Protein AF-A0A7S0FEQ3-F1 (afdb_monomer_lite)

Secondary structure (DSSP, 8-state):
-HHHHHHHT--HHHHHHHSEETTEE-HHHHHHHHHHHHSTT-EEEESSHHHHHHHHH--STTTT-SEEEE-PPPPPPPTT-----HHHHHHHHHHHHHHHHHHTT----TT-EEEEEES-B-GGGTHHHHHHHHHHHHHH-TTEEEEEES-B-SHHHHHHHHHHHHHHHHSTT--

Foldseek 3Di:
DVVCCVVVVHDPVLQVVQQDFPNDGHVVSNVQVCCCVPVVQAEEEDQAPVVQVVVVVDCGSRVSHPDYYYDHDDDDPDPDPDDDDPVRVLVVVLVVLQVVLVVVVADRDSQADEAEADDEQDVVVVLLVVLVCVVVCCVVPVRYAYYYDDYHPDVSSVVSVVSVVVVCVVRPRRD

InterPro domains:
  IPR001296 Glycosyl transferase, family 1 [PF00534] (106-160)
  IPR058655 Cell wall alpha-1,3-glucan synthase Mok11-14/Ags1-like [PTHR47182] (7-175)

pLDDT: mean 91.02, std 7.36, range [61.41, 97.81]

Structure (mmCIF, N/CA/C/O backbone):
data_AF-A0A7S0FEQ3-F1
#
_entry.id   AF-A0A7S0FEQ3-F1
#
loop_
_atom_site.group_PDB
_atom_site.id
_atom_site.type_symbol
_atom_site.label_atom_id
_atom_site.label_alt_id
_atom_site.label_comp_id
_atom_site.label_asym_id
_atom_site.label_entity_id
_atom_site.label_seq_id
_atom_site.pdbx_PDB_ins_code
_atom_site.Cartn_x
_atom_site.Cartn_y
_atom_site.Cartn_z
_atom_site.occupancy
_atom_site.B_iso_or_equiv
_atom_site.auth_seq_id
_atom_site.auth_comp_id
_atom_site.auth_asym_id
_atom_site.auth_atom_id
_atom_site.pdbx_PDB_model_num
ATOM 1 N N . LEU A 1 1 ? 5.915 -2.436 -35.292 1.00 83.00 1 LEU A N 1
ATOM 2 C CA . LEU A 1 1 ? 6.575 -1.144 -35.611 1.00 83.00 1 LEU A CA 1
ATOM 3 C C . LEU A 1 1 ? 5.631 -0.128 -36.252 1.00 83.00 1 LEU A C 1
ATOM 5 O O . LEU A 1 1 ? 5.409 0.876 -35.603 1.00 83.00 1 LEU A O 1
ATOM 9 N N . LYS A 1 2 ? 5.000 -0.386 -37.413 1.00 90.56 2 LYS A N 1
ATOM 10 C CA . LYS A 1 2 ? 4.033 0.553 -38.043 1.00 90.56 2 LYS A CA 1
ATOM 11 C C . LYS A 1 2 ? 2.977 1.118 -37.082 1.00 90.56 2 LYS A C 1
ATOM 13 O O . LYS A 1 2 ? 2.839 2.324 -36.951 1.00 90.56 2 LYS A O 1
ATOM 18 N N . ARG A 1 3 ? 2.289 0.244 -36.338 1.00 92.94 3 ARG A N 1
ATOM 19 C CA . ARG A 1 3 ? 1.293 0.661 -35.337 1.00 92.94 3 ARG A CA 1
ATOM 20 C C . ARG A 1 3 ? 1.888 1.517 -34.207 1.00 92.94 3 ARG A C 1
ATOM 22 O O . ARG A 1 3 ? 1.261 2.474 -33.790 1.00 92.94 3 ARG A O 1
ATOM 29 N N . LEU A 1 4 ? 3.093 1.189 -33.737 1.00 91.88 4 LEU A N 1
ATOM 30 C CA . LEU A 1 4 ? 3.783 1.946 -32.682 1.00 91.88 4 LEU A CA 1
ATOM 31 C C . LEU A 1 4 ? 4.222 3.327 -33.186 1.00 91.88 4 LEU A C 1
ATOM 33 O O . LEU A 1 4 ? 4.076 4.305 -32.471 1.00 91.88 4 LEU A O 1
ATOM 37 N N . SER A 1 5 ? 4.700 3.405 -34.429 1.00 92.62 5 SER A N 1
ATOM 38 C CA . SER A 1 5 ? 5.074 4.662 -35.086 1.00 92.62 5 SER A CA 1
ATOM 39 C C . SER A 1 5 ? 3.906 5.637 -35.164 1.00 92.62 5 SER A C 1
ATOM 41 O O . SER A 1 5 ? 4.070 6.799 -34.819 1.00 92.62 5 SER A O 1
ATOM 43 N N . LEU A 1 6 ? 2.717 5.138 -35.511 1.00 95.00 6 LEU A N 1
ATOM 44 C CA . LEU A 1 6 ? 1.484 5.925 -35.530 1.00 95.00 6 LEU A CA 1
ATOM 45 C C . LEU A 1 6 ? 1.027 6.361 -34.130 1.00 95.00 6 LEU A C 1
ATOM 47 O O . LEU A 1 6 ? 0.662 7.514 -33.952 1.00 95.00 6 LEU A O 1
ATOM 51 N N . ILE A 1 7 ? 1.047 5.459 -33.141 1.00 93.69 7 ILE A N 1
ATOM 52 C CA . ILE A 1 7 ? 0.578 5.761 -31.775 1.00 93.69 7 ILE A CA 1
ATOM 53 C C . ILE A 1 7 ? 1.476 6.792 -31.088 1.00 93.69 7 ILE A C 1
ATOM 55 O O . ILE A 1 7 ? 0.978 7.727 -30.472 1.00 93.69 7 ILE A O 1
ATOM 59 N N . PHE A 1 8 ? 2.794 6.607 -31.170 1.00 89.12 8 PHE A N 1
ATOM 60 C CA . PHE A 1 8 ? 3.759 7.455 -30.471 1.00 89.12 8 PHE A CA 1
ATOM 61 C C . PHE A 1 8 ? 4.250 8.630 -31.321 1.00 89.12 8 PHE A C 1
ATOM 63 O O . PHE A 1 8 ? 5.010 9.450 -30.820 1.00 89.12 8 PHE A O 1
ATOM 70 N N . ASN A 1 9 ? 3.831 8.710 -32.589 1.00 93.06 9 ASN A N 1
ATOM 71 C CA . ASN A 1 9 ? 4.305 9.690 -33.565 1.00 93.06 9 ASN A CA 1
ATOM 72 C C . ASN A 1 9 ? 5.846 9.714 -33.681 1.00 93.06 9 ASN A C 1
ATOM 74 O O . ASN A 1 9 ? 6.482 10.762 -33.620 1.00 93.06 9 ASN A O 1
ATOM 78 N N . LEU A 1 10 ? 6.454 8.529 -33.807 1.00 90.25 10 LEU A N 1
ATOM 79 C CA . LEU A 1 10 ? 7.909 8.339 -33.887 1.00 90.25 10 LEU A CA 1
ATOM 80 C C . LEU A 1 10 ? 8.299 7.581 -35.155 1.00 90.25 10 LEU A C 1
ATOM 82 O O . LEU A 1 10 ? 7.625 6.629 -35.552 1.00 90.25 10 LEU A O 1
ATOM 86 N N . GLU A 1 11 ? 9.434 7.931 -35.757 1.00 94.19 11 GLU A N 1
ATOM 87 C CA . GLU A 1 11 ? 9.960 7.209 -36.918 1.00 94.19 11 GLU A CA 1
ATOM 88 C C . GLU A 1 11 ? 10.323 5.752 -36.591 1.00 94.19 11 GLU A C 1
ATOM 90 O O . GLU A 1 11 ? 10.767 5.411 -35.490 1.00 94.19 11 GLU A O 1
ATOM 95 N N . HIS A 1 12 ? 10.205 4.865 -37.587 1.00 93.94 12 HIS A N 1
ATOM 96 C CA . HIS A 1 12 ? 10.588 3.458 -37.436 1.00 93.94 12 HIS A CA 1
ATOM 97 C C . HIS A 1 12 ? 12.053 3.272 -37.026 1.00 93.94 12 HIS A C 1
ATOM 99 O O . HIS A 1 12 ? 12.354 2.335 -36.285 1.00 93.94 12 HIS A O 1
ATOM 105 N N . ALA A 1 13 ? 12.952 4.125 -37.525 1.00 92.69 13 ALA A N 1
ATOM 106 C CA . ALA A 1 13 ? 14.370 4.081 -37.189 1.00 92.69 13 ALA A CA 1
ATOM 107 C C . ALA A 1 13 ? 14.587 4.393 -35.702 1.00 92.69 13 ALA A C 1
ATOM 109 O O . ALA A 1 13 ? 15.215 3.599 -35.002 1.00 92.69 13 ALA A O 1
ATOM 110 N N . SER A 1 14 ? 13.973 5.468 -35.201 1.00 90.69 14 SER A N 1
ATOM 111 C CA . SER A 1 14 ? 14.034 5.864 -33.791 1.00 90.69 14 SER A CA 1
ATOM 112 C C . SER A 1 14 ? 13.453 4.795 -32.873 1.00 90.69 14 SER A C 1
ATOM 114 O O . SER A 1 14 ? 14.095 4.404 -31.902 1.00 90.69 14 SER A O 1
ATOM 116 N N . LEU A 1 15 ? 12.289 4.234 -33.219 1.00 92.19 15 LEU A N 1
ATOM 117 C CA . LEU A 1 15 ? 11.690 3.142 -32.449 1.00 92.19 15 LEU A CA 1
ATOM 118 C C . LEU A 1 15 ? 12.616 1.927 -32.355 1.00 92.19 15 LEU A C 1
ATOM 120 O O . LEU A 1 15 ? 12.762 1.365 -31.275 1.00 92.19 15 LEU A O 1
ATOM 124 N N . ARG A 1 16 ? 13.247 1.526 -33.469 1.00 91.81 16 ARG A N 1
ATOM 125 C CA . ARG A 1 16 ? 14.184 0.391 -33.493 1.00 91.81 16 ARG A CA 1
ATOM 126 C C . ARG A 1 16 ? 15.442 0.655 -32.681 1.00 91.81 16 ARG A C 1
ATOM 128 O O . ARG A 1 16 ? 15.904 -0.260 -32.011 1.00 91.81 16 ARG A O 1
ATOM 135 N N . LYS A 1 17 ? 15.991 1.866 -32.774 1.00 89.19 17 LYS A N 1
ATOM 136 C CA . LYS A 1 17 ? 17.236 2.230 -32.097 1.00 89.19 17 LYS A CA 1
ATOM 137 C C . LYS A 1 17 ? 17.035 2.379 -30.588 1.00 89.19 17 LYS A C 1
ATOM 139 O O . LYS A 1 17 ? 17.854 1.891 -29.822 1.00 89.19 17 LYS A O 1
ATOM 144 N N . TYR A 1 18 ? 15.956 3.042 -30.176 1.00 89.81 18 TYR A N 1
ATOM 145 C CA . TYR A 1 18 ? 15.804 3.516 -28.800 1.00 89.81 18 TYR A CA 1
ATOM 146 C C . TYR A 1 18 ? 14.771 2.751 -27.984 1.00 89.81 18 TYR A C 1
ATOM 148 O O . TYR A 1 18 ? 14.941 2.604 -26.784 1.00 89.81 18 TYR A O 1
ATOM 156 N N . CYS A 1 19 ? 13.701 2.256 -28.600 1.00 92.00 19 CYS A N 1
ATOM 157 C CA . CYS A 1 19 ? 12.560 1.704 -27.867 1.00 92.00 19 CYS A CA 1
ATOM 158 C C . CYS A 1 19 ? 12.419 0.188 -28.026 1.00 92.00 19 CYS A C 1
ATOM 160 O O . CYS A 1 19 ? 11.389 -0.362 -27.645 1.00 92.00 19 CYS A O 1
ATOM 162 N N . MET A 1 20 ? 13.397 -0.498 -28.621 1.00 91.69 20 MET A N 1
ATOM 163 C CA . MET A 1 20 ? 13.412 -1.958 -28.706 1.00 91.69 20 MET A CA 1
ATOM 164 C C . MET A 1 20 ? 14.422 -2.520 -27.708 1.00 91.69 20 MET A C 1
ATOM 166 O O . MET A 1 20 ? 15.598 -2.173 -27.749 1.00 91.69 20 MET A O 1
ATOM 170 N N . PHE A 1 21 ? 13.964 -3.420 -26.844 1.00 90.75 21 PHE A N 1
ATOM 171 C CA . PHE A 1 21 ? 14.786 -4.128 -25.869 1.00 90.75 21 PHE A CA 1
ATOM 172 C C . PHE A 1 21 ? 14.382 -5.605 -25.863 1.00 90.75 21 PHE A C 1
ATOM 174 O O . PHE A 1 21 ? 13.193 -5.913 -25.793 1.00 90.75 21 PHE A O 1
ATOM 181 N N . GLU A 1 22 ? 15.352 -6.511 -26.022 1.00 89.12 22 GLU A N 1
ATOM 182 C CA . GLU A 1 22 ? 15.129 -7.970 -26.074 1.00 89.12 22 GLU A CA 1
ATOM 183 C C . GLU A 1 22 ? 13.996 -8.397 -27.033 1.00 89.12 22 GLU A C 1
ATOM 185 O O . GLU A 1 22 ? 13.138 -9.226 -26.732 1.00 89.12 22 GLU A O 1
ATOM 190 N N . GLY A 1 23 ? 13.957 -7.779 -28.218 1.00 87.81 23 GLY A N 1
ATOM 191 C CA . GLY A 1 23 ? 12.967 -8.086 -29.257 1.00 87.81 23 GLY A CA 1
ATOM 192 C C . GLY A 1 23 ? 11.557 -7.548 -28.988 1.00 87.81 23 GLY A C 1
ATOM 193 O O . GLY A 1 23 ? 10.658 -7.771 -29.802 1.00 87.81 23 GLY A O 1
ATOM 194 N N . ARG A 1 24 ? 11.345 -6.803 -27.898 1.00 91.31 24 ARG A N 1
ATOM 195 C CA . ARG A 1 24 ? 10.058 -6.195 -27.538 1.00 91.31 24 ARG A CA 1
ATOM 196 C C . ARG A 1 24 ? 10.155 -4.678 -27.498 1.00 91.31 24 ARG A C 1
ATOM 198 O O . ARG A 1 24 ? 11.221 -4.105 -27.308 1.00 91.31 24 ARG A O 1
ATOM 205 N N . PHE A 1 25 ? 9.014 -4.027 -27.687 1.00 92.31 25 PHE A N 1
ATOM 206 C CA . PHE A 1 25 ? 8.915 -2.590 -27.484 1.00 92.31 25 PHE A CA 1
ATOM 207 C C . PHE A 1 25 ? 8.954 -2.275 -25.986 1.00 92.31 25 PHE A C 1
ATOM 209 O O . PHE A 1 25 ? 8.181 -2.846 -25.217 1.00 92.31 25 PHE A O 1
ATOM 216 N N . ASN A 1 26 ? 9.842 -1.372 -25.586 1.00 92.00 26 ASN A N 1
ATOM 217 C CA . ASN A 1 26 ? 10.056 -0.950 -24.214 1.00 92.00 26 ASN A CA 1
ATOM 218 C C . ASN A 1 26 ? 10.363 0.556 -24.181 1.00 92.00 26 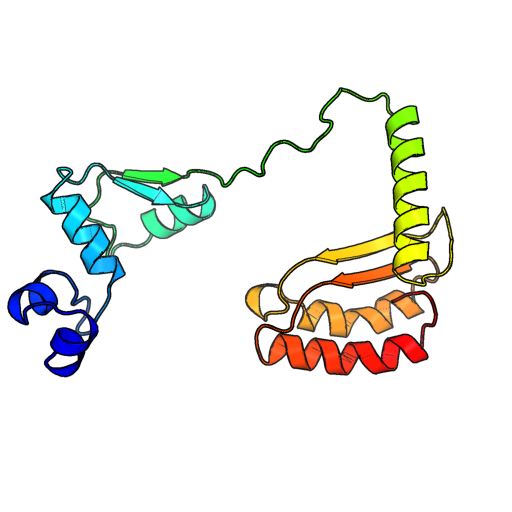ASN A C 1
ATOM 220 O O . ASN A 1 26 ? 11.411 1.004 -24.642 1.00 92.00 26 ASN A O 1
ATOM 224 N N . MET A 1 27 ? 9.437 1.345 -23.634 1.00 90.88 27 MET A N 1
ATOM 225 C CA . MET A 1 27 ? 9.602 2.799 -23.533 1.00 90.88 27 MET A CA 1
ATOM 226 C C . MET A 1 27 ? 10.649 3.214 -22.500 1.00 90.88 27 MET A C 1
ATOM 228 O O . MET A 1 27 ? 11.310 4.232 -22.691 1.00 90.88 27 MET A O 1
ATOM 232 N N . LEU A 1 28 ? 10.838 2.422 -21.439 1.00 91.94 28 LEU A N 1
ATOM 233 C CA . LEU A 1 28 ? 11.852 2.699 -20.425 1.00 91.94 28 LEU A CA 1
ATOM 234 C C . LEU A 1 28 ? 13.255 2.639 -21.036 1.00 91.94 28 LEU A C 1
ATOM 236 O O . LEU A 1 28 ? 14.053 3.536 -20.789 1.00 91.94 28 LEU A O 1
ATOM 240 N N . GLN A 1 29 ? 13.505 1.678 -21.934 1.00 91.25 29 GLN A N 1
ATOM 241 C CA . GLN A 1 29 ? 14.752 1.618 -22.707 1.00 91.25 29 GLN A CA 1
ATOM 242 C C . GLN A 1 29 ? 15.014 2.920 -23.474 1.00 91.25 29 GLN A C 1
ATOM 244 O O . GLN A 1 29 ? 16.150 3.382 -23.511 1.00 91.25 29 GLN A O 1
ATOM 249 N N . GLY A 1 30 ? 13.974 3.529 -24.051 1.00 90.75 30 GLY A N 1
ATOM 250 C CA . GLY A 1 30 ? 14.096 4.807 -24.754 1.00 90.75 30 GLY A CA 1
ATOM 251 C C . GLY A 1 30 ? 14.533 5.937 -23.826 1.00 90.75 30 GLY A C 1
ATOM 252 O O . GLY A 1 30 ? 15.428 6.704 -24.175 1.00 90.75 30 GLY A O 1
ATOM 253 N N . GLY A 1 31 ? 13.959 5.994 -22.621 1.00 89.81 31 GLY A N 1
ATOM 254 C CA . GLY A 1 31 ? 14.373 6.937 -21.581 1.00 89.81 31 GLY A CA 1
ATOM 255 C C . GLY A 1 31 ? 15.830 6.736 -21.159 1.00 89.81 31 GLY A C 1
ATOM 256 O O . GLY A 1 31 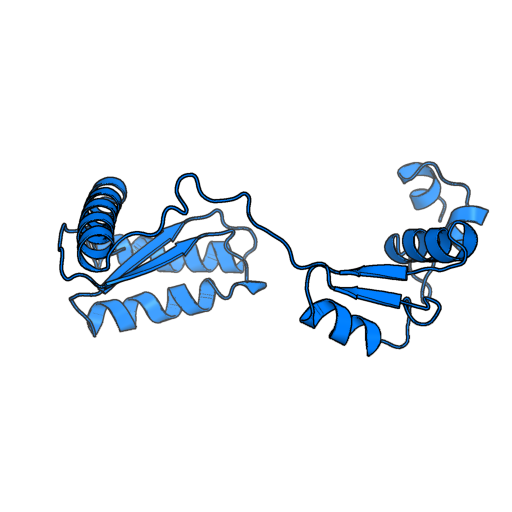? 16.601 7.693 -21.141 1.00 89.81 31 GLY A O 1
ATOM 257 N N . ILE A 1 32 ? 16.236 5.490 -20.906 1.00 90.31 32 ILE A N 1
ATOM 258 C CA . ILE A 1 32 ? 17.615 5.155 -20.521 1.00 90.31 32 ILE A CA 1
ATOM 259 C C . ILE A 1 32 ? 18.601 5.488 -21.642 1.00 90.31 32 ILE A C 1
ATOM 261 O O . ILE A 1 32 ? 19.616 6.136 -21.396 1.00 90.31 32 ILE A O 1
ATOM 265 N N . ALA A 1 33 ? 18.290 5.121 -22.885 1.00 88.62 33 ALA A N 1
ATOM 266 C CA . ALA A 1 33 ? 19.128 5.442 -24.035 1.00 88.62 33 ALA A CA 1
ATOM 267 C C . ALA A 1 33 ? 19.268 6.961 -24.235 1.00 88.62 33 ALA A C 1
ATOM 269 O O . ALA A 1 33 ? 20.363 7.441 -24.521 1.00 88.62 33 ALA A O 1
ATOM 270 N N . SER A 1 34 ? 18.192 7.724 -24.009 1.00 86.88 34 SER A N 1
ATOM 271 C CA . SER A 1 34 ? 18.245 9.187 -24.016 1.00 86.88 34 SER A CA 1
ATOM 272 C C . SER A 1 34 ? 19.178 9.726 -22.931 1.00 86.88 34 SER A C 1
ATOM 274 O O . SER A 1 34 ? 19.982 10.603 -23.225 1.00 86.88 34 SER A O 1
ATOM 276 N N . VAL A 1 35 ? 19.122 9.219 -21.695 1.00 88.44 35 VAL A N 1
ATOM 277 C CA . VAL A 1 35 ? 20.031 9.642 -20.607 1.00 88.44 35 VAL A CA 1
ATOM 278 C C . VAL A 1 35 ? 21.491 9.347 -20.964 1.00 88.44 35 VAL A C 1
ATOM 280 O O . VAL A 1 35 ? 22.355 10.217 -20.827 1.00 88.44 35 VAL A O 1
ATOM 283 N N . VAL A 1 36 ? 21.764 8.157 -21.503 1.00 86.25 36 VAL A N 1
ATOM 284 C CA . VAL A 1 36 ? 23.105 7.761 -21.958 1.00 86.25 36 VAL A CA 1
ATOM 285 C C . VAL A 1 36 ? 23.638 8.709 -23.034 1.00 86.25 36 VAL A C 1
ATOM 287 O O . VAL A 1 36 ? 24.752 9.215 -22.898 1.00 86.25 36 VAL A O 1
ATOM 290 N N . GLU A 1 37 ? 22.850 8.997 -24.071 1.00 85.81 37 GLU A N 1
ATOM 291 C CA . GLU A 1 37 ? 23.299 9.837 -25.190 1.00 85.81 37 GLU A CA 1
ATOM 292 C C . GLU A 1 37 ? 23.339 11.340 -24.847 1.00 85.81 37 GLU A C 1
ATOM 294 O O . GLU A 1 37 ? 24.267 12.036 -25.258 1.00 85.81 37 GLU A O 1
ATOM 299 N N . THR A 1 38 ? 22.365 11.859 -24.092 1.00 83.19 38 THR A N 1
ATOM 300 C CA . THR A 1 38 ? 22.189 13.315 -23.883 1.00 83.19 38 THR A CA 1
ATOM 301 C C . THR A 1 38 ? 22.831 13.850 -22.605 1.00 83.19 38 THR A C 1
ATOM 303 O O . THR A 1 38 ? 23.243 15.008 -22.573 1.00 83.19 38 THR A O 1
ATOM 306 N N . GLN A 1 39 ? 22.970 13.023 -21.565 1.00 78.31 39 GLN A N 1
ATOM 307 C CA . GLN A 1 39 ? 23.536 13.422 -20.267 1.00 78.31 39 GLN A CA 1
ATOM 308 C C . GLN A 1 39 ? 24.907 12.786 -20.009 1.00 78.31 39 GLN A C 1
ATOM 310 O O . GLN A 1 39 ? 25.368 12.727 -18.869 1.00 78.31 39 GLN A O 1
ATOM 315 N N . LYS A 1 40 ? 25.558 12.270 -21.065 1.00 80.75 40 LYS A N 1
ATOM 316 C CA . LYS A 1 40 ? 26.797 11.476 -20.967 1.00 80.75 40 LYS A CA 1
ATOM 317 C C . LYS A 1 40 ? 26.660 10.305 -19.980 1.00 80.75 40 LYS A C 1
ATOM 319 O O . LYS A 1 40 ? 27.637 9.887 -19.368 1.00 80.75 40 LYS A O 1
ATOM 324 N N . GLY A 1 41 ? 25.432 9.816 -19.806 1.00 70.69 41 GLY A N 1
ATOM 325 C CA . GLY A 1 41 ? 25.103 8.690 -18.952 1.00 70.69 41 GLY A CA 1
ATOM 326 C C . GLY A 1 41 ? 25.020 8.943 -17.458 1.00 70.69 41 GLY A C 1
ATOM 327 O O . GLY A 1 41 ? 24.717 7.965 -16.810 1.00 70.69 41 GLY A O 1
ATOM 328 N N . HIS A 1 42 ? 25.209 10.155 -16.915 1.00 80.56 42 HIS A N 1
ATOM 329 C CA . HIS A 1 42 ? 25.407 10.419 -15.469 1.00 80.56 42 HIS A CA 1
ATOM 330 C C . HIS A 1 42 ? 24.690 9.454 -14.501 1.00 80.56 42 HIS A C 1
ATOM 332 O O . HIS A 1 42 ? 25.352 8.779 -13.719 1.00 80.56 42 HIS A O 1
ATOM 338 N N . GLY A 1 43 ? 23.365 9.321 -14.609 1.00 87.12 43 GLY A N 1
ATOM 339 C CA . GLY A 1 43 ? 22.628 8.300 -13.878 1.00 87.12 43 GLY A CA 1
ATOM 340 C C . GLY A 1 43 ? 21.120 8.500 -13.895 1.00 87.12 43 GLY A C 1
ATOM 341 O O . GLY A 1 43 ? 20.599 9.390 -14.568 1.00 87.12 43 GLY A O 1
ATOM 342 N N . VAL A 1 44 ? 20.416 7.663 -13.137 1.00 91.19 44 VAL A N 1
ATOM 343 C CA . VAL A 1 44 ? 18.973 7.791 -12.880 1.00 91.19 44 VAL A CA 1
ATOM 344 C C . VAL A 1 44 ? 18.677 7.655 -11.392 1.00 91.19 44 VAL A C 1
ATOM 346 O O . VAL A 1 44 ? 19.418 7.000 -10.660 1.00 91.19 44 VAL A O 1
ATOM 349 N N . CYS A 1 45 ? 17.565 8.239 -10.950 1.00 91.88 45 CYS A N 1
ATOM 350 C CA . CYS A 1 45 ? 17.092 8.104 -9.576 1.00 91.88 45 CYS A CA 1
ATOM 351 C C . CYS A 1 45 ? 15.955 7.083 -9.482 1.00 91.88 45 CYS A C 1
ATOM 353 O O . CYS A 1 45 ? 15.075 7.016 -10.342 1.00 91.88 45 CYS A O 1
ATOM 355 N N . THR A 1 46 ? 15.953 6.318 -8.398 1.00 92.31 46 THR A N 1
ATOM 356 C CA . THR A 1 46 ? 14.846 5.459 -7.970 1.00 92.31 46 THR A CA 1
ATOM 357 C C . THR A 1 46 ? 14.140 6.081 -6.773 1.00 92.31 46 THR A C 1
ATOM 359 O O . THR A 1 46 ? 14.644 7.026 -6.177 1.00 92.31 46 THR A O 1
ATOM 362 N N . VAL A 1 47 ? 12.992 5.526 -6.394 1.00 92.81 47 VAL A N 1
ATOM 363 C CA . VAL A 1 47 ? 12.166 6.059 -5.300 1.00 92.81 47 VAL A CA 1
ATOM 364 C C . VAL A 1 47 ? 12.568 5.560 -3.906 1.00 92.81 47 VAL A C 1
ATOM 366 O O . VAL A 1 47 ? 11.927 5.935 -2.926 1.00 92.81 47 VAL A O 1
ATOM 369 N N . SER A 1 48 ? 13.558 4.657 -3.808 1.00 93.00 48 SER A N 1
ATOM 370 C CA . SER A 1 48 ? 14.134 4.239 -2.524 1.00 93.00 48 SER A CA 1
ATOM 371 C C . SER A 1 48 ? 15.468 3.499 -2.645 1.00 93.00 48 SER A C 1
ATOM 373 O O . SER A 1 48 ? 15.806 2.954 -3.699 1.00 93.00 48 SER A O 1
ATOM 375 N N . GLY A 1 49 ? 16.185 3.379 -1.522 1.00 92.00 49 GLY A N 1
ATOM 376 C CA . GLY A 1 49 ? 17.390 2.541 -1.394 1.00 92.00 49 GLY A CA 1
ATOM 377 C C . GLY A 1 49 ? 17.217 1.091 -1.864 1.00 92.00 49 GLY A C 1
ATOM 378 O O . GLY A 1 49 ? 18.114 0.531 -2.496 1.00 92.00 49 GLY A O 1
ATOM 379 N N . ILE A 1 50 ? 16.056 0.485 -1.595 1.00 91.38 50 ILE A N 1
ATOM 380 C CA . ILE A 1 50 ? 15.772 -0.909 -1.969 1.00 91.38 50 ILE A CA 1
ATOM 381 C C . ILE A 1 50 ? 15.662 -1.038 -3.490 1.00 91.38 50 ILE A C 1
ATOM 383 O O . ILE A 1 50 ? 16.292 -1.923 -4.067 1.00 91.38 50 ILE A O 1
ATOM 387 N N . TYR A 1 51 ? 14.930 -0.126 -4.139 1.00 90.75 51 TYR A N 1
ATOM 388 C CA . TYR A 1 51 ? 14.800 -0.129 -5.596 1.00 90.75 51 TYR A CA 1
ATOM 389 C C . TYR A 1 51 ? 16.145 0.132 -6.279 1.00 90.75 51 TYR A C 1
ATOM 391 O O . TYR A 1 51 ? 16.489 -0.574 -7.225 1.00 90.75 51 TYR A O 1
ATOM 399 N N . ALA A 1 52 ? 16.944 1.082 -5.779 1.00 90.88 52 ALA A N 1
ATOM 400 C CA . ALA A 1 52 ? 18.292 1.314 -6.298 1.00 90.88 52 ALA A CA 1
ATOM 401 C C . ALA A 1 52 ? 19.157 0.049 -6.206 1.00 90.88 52 ALA A C 1
ATOM 403 O O . ALA A 1 52 ? 19.816 -0.327 -7.174 1.00 90.88 52 ALA A O 1
ATOM 404 N N . ALA A 1 53 ? 19.149 -0.637 -5.060 1.00 89.94 53 ALA A N 1
ATOM 405 C CA . ALA A 1 53 ? 19.926 -1.858 -4.873 1.00 89.94 53 ALA A CA 1
ATOM 406 C C . ALA A 1 53 ? 19.461 -3.001 -5.792 1.00 89.94 53 ALA A C 1
ATOM 408 O O . ALA A 1 53 ? 20.293 -3.760 -6.290 1.00 89.94 53 ALA A O 1
ATOM 409 N N . GLU A 1 54 ? 18.154 -3.133 -6.021 1.00 89.88 54 GLU A N 1
ATOM 410 C CA . GLU A 1 54 ? 17.586 -4.135 -6.926 1.00 89.88 54 GLU A CA 1
ATOM 411 C C . GLU A 1 54 ? 17.993 -3.877 -8.382 1.00 89.88 54 GLU A C 1
ATOM 413 O O . GLU A 1 54 ? 18.553 -4.768 -9.023 1.00 89.88 54 GLU A O 1
ATOM 418 N N . LEU A 1 55 ? 17.827 -2.644 -8.870 1.00 88.69 55 LEU A N 1
ATOM 419 C CA . LEU A 1 55 ? 18.201 -2.280 -10.240 1.00 88.69 55 LEU A CA 1
ATOM 420 C C . LEU A 1 55 ? 19.714 -2.360 -10.481 1.00 88.69 55 LEU A C 1
ATOM 422 O O . LEU A 1 55 ? 20.135 -2.782 -11.552 1.00 88.69 55 LEU A O 1
ATOM 426 N N . ASN A 1 56 ? 20.544 -2.033 -9.485 1.00 85.69 56 ASN A N 1
ATOM 427 C CA . ASN A 1 56 ? 22.001 -2.196 -9.585 1.00 85.69 56 ASN A CA 1
ATOM 428 C C . ASN A 1 56 ? 22.439 -3.672 -9.653 1.00 85.69 56 ASN A C 1
ATOM 430 O O . ASN A 1 56 ? 23.515 -3.980 -10.173 1.00 85.69 56 ASN A O 1
ATOM 434 N N . ARG A 1 57 ? 21.636 -4.608 -9.123 1.00 86.00 57 ARG A N 1
ATOM 435 C CA . ARG A 1 57 ? 21.878 -6.053 -9.296 1.00 86.00 57 ARG A CA 1
ATOM 436 C C . ARG A 1 57 ? 21.430 -6.539 -10.669 1.00 86.00 57 ARG A C 1
ATOM 438 O O . ARG A 1 57 ? 21.996 -7.511 -11.178 1.00 86.00 57 ARG A O 1
ATOM 445 N N . GLU A 1 58 ? 20.430 -5.892 -11.257 1.00 80.06 58 GLU A N 1
ATOM 446 C CA . GLU A 1 58 ? 19.951 -6.200 -12.596 1.00 80.06 58 GLU A CA 1
ATOM 447 C C . GLU A 1 58 ? 21.035 -5.869 -13.640 1.00 80.06 58 GLU A C 1
ATOM 449 O O . GLU A 1 58 ? 21.540 -4.754 -13.732 1.00 80.06 58 GLU A O 1
ATOM 454 N N . ARG A 1 59 ? 21.440 -6.855 -14.452 1.00 66.00 59 ARG A N 1
ATOM 455 C CA . ARG A 1 59 ? 22.546 -6.703 -15.424 1.00 66.00 59 ARG A CA 1
ATOM 456 C C . ARG A 1 59 ? 22.085 -6.388 -16.850 1.00 66.00 59 ARG A C 1
ATOM 458 O O . ARG A 1 59 ? 22.828 -6.637 -17.799 1.00 66.00 59 ARG A O 1
ATOM 465 N N . THR A 1 60 ? 20.865 -5.891 -16.998 1.00 82.69 60 THR A N 1
ATOM 466 C CA . THR A 1 60 ? 20.165 -5.731 -18.278 1.00 82.69 60 THR A CA 1
ATOM 467 C C . THR A 1 60 ? 20.198 -4.256 -18.714 1.00 82.69 60 THR A C 1
ATOM 469 O O . THR A 1 60 ? 21.263 -3.726 -19.032 1.00 82.69 60 THR A O 1
ATOM 472 N N . MET A 1 61 ? 19.049 -3.583 -18.708 1.00 84.56 61 MET A N 1
ATOM 473 C CA . MET A 1 61 ? 18.796 -2.239 -19.216 1.00 84.56 61 MET A CA 1
ATOM 474 C C . MET A 1 61 ? 19.658 -1.155 -18.555 1.00 84.56 61 MET A C 1
ATOM 476 O O . MET A 1 61 ? 20.080 -0.218 -19.229 1.00 84.56 61 MET A O 1
ATOM 480 N N . PHE A 1 62 ? 19.950 -1.282 -17.259 1.00 86.75 62 PHE A N 1
ATOM 481 C CA . PHE A 1 62 ? 20.608 -0.228 -16.473 1.00 86.75 62 PHE A CA 1
ATOM 482 C C . PHE A 1 62 ? 22.137 -0.319 -16.445 1.00 86.75 62 PHE A C 1
ATOM 484 O O . PHE A 1 62 ? 22.798 0.603 -15.979 1.00 86.75 62 PHE A O 1
ATOM 491 N N . LYS A 1 63 ? 22.727 -1.393 -16.985 1.00 76.31 63 LYS A N 1
ATOM 492 C CA . LYS A 1 63 ? 24.169 -1.685 -16.876 1.00 76.31 63 LYS A CA 1
ATOM 493 C C . LYS A 1 63 ? 25.082 -0.595 -17.465 1.00 76.31 63 LYS A C 1
ATOM 495 O O . LYS A 1 63 ? 26.251 -0.517 -17.102 1.00 76.31 63 LYS A O 1
ATOM 500 N N . GLY A 1 64 ? 24.577 0.199 -18.409 1.00 74.75 64 GLY A N 1
ATOM 501 C CA . GLY A 1 64 ? 25.329 1.274 -19.066 1.00 74.75 64 GLY A CA 1
ATOM 502 C C . GLY A 1 64 ? 25.362 2.599 -18.301 1.00 74.75 64 GLY A C 1
ATOM 503 O O . GLY A 1 64 ? 26.014 3.530 -18.767 1.00 74.75 64 GLY A O 1
ATOM 504 N N . LEU A 1 65 ? 24.659 2.704 -17.171 1.00 85.19 65 LEU A N 1
ATOM 505 C CA . LEU A 1 65 ? 24.633 3.910 -16.351 1.00 85.19 65 LEU A CA 1
ATOM 506 C C . LEU A 1 65 ? 25.737 3.847 -15.278 1.00 85.19 65 LEU A C 1
ATOM 508 O O . LEU A 1 65 ? 25.864 2.816 -14.619 1.00 85.19 65 LEU A O 1
ATOM 512 N N . PRO A 1 66 ? 26.522 4.920 -15.067 1.00 83.56 66 PRO A N 1
ATOM 513 C CA . PRO A 1 66 ? 27.460 5.044 -13.958 1.00 83.56 66 PRO A CA 1
ATOM 514 C C . PRO A 1 66 ? 26.758 5.005 -12.600 1.00 83.56 66 PRO A C 1
ATOM 516 O O . PRO A 1 66 ? 27.289 4.403 -11.671 1.00 83.56 66 PRO A O 1
ATOM 519 N N . GLU A 1 67 ? 25.572 5.617 -12.489 1.00 85.69 67 GLU A N 1
ATOM 520 C CA . GLU A 1 67 ? 24.851 5.721 -11.222 1.00 85.69 67 GLU A CA 1
ATOM 521 C C . GLU A 1 67 ? 23.360 5.375 -11.346 1.00 85.69 67 GLU A C 1
ATOM 523 O O . GLU A 1 67 ? 22.634 5.867 -12.214 1.00 85.69 67 GLU A O 1
ATOM 528 N N . VAL A 1 68 ? 22.883 4.553 -10.411 1.00 90.00 68 VAL A N 1
ATOM 529 C CA . VAL A 1 68 ? 21.458 4.371 -10.113 1.00 90.00 68 VAL A CA 1
ATOM 530 C C . VAL A 1 68 ? 21.272 4.721 -8.642 1.00 90.00 68 VAL A C 1
ATOM 532 O O . VAL A 1 68 ? 21.570 3.908 -7.761 1.00 90.00 68 VAL A O 1
ATOM 535 N N . LEU A 1 69 ? 20.849 5.957 -8.381 1.00 90.38 69 LEU A N 1
ATOM 536 C CA . LEU A 1 69 ? 20.806 6.533 -7.039 1.00 90.38 69 LEU A CA 1
ATOM 537 C C . LEU A 1 69 ? 19.429 6.367 -6.389 1.00 90.38 69 LEU A C 1
ATOM 539 O O . LEU A 1 69 ? 18.401 6.386 -7.070 1.00 90.38 69 LEU A O 1
ATOM 543 N N . PRO A 1 70 ? 19.368 6.223 -5.061 1.00 93.19 70 PRO A N 1
ATOM 544 C CA . PRO A 1 70 ? 18.116 6.327 -4.338 1.00 93.19 70 PRO A CA 1
ATOM 545 C C . PRO A 1 70 ? 17.762 7.790 -4.065 1.00 93.19 70 PRO A C 1
ATOM 547 O O . PRO A 1 70 ? 18.580 8.556 -3.560 1.00 93.19 70 PRO A O 1
ATOM 550 N N . LEU A 1 71 ? 16.519 8.154 -4.361 1.00 92.69 71 LEU A N 1
ATOM 551 C CA . LEU A 1 71 ? 15.892 9.386 -3.910 1.00 92.69 71 LEU A CA 1
ATOM 552 C C . LEU A 1 71 ? 14.605 9.000 -3.178 1.00 92.69 71 LEU A C 1
ATOM 554 O O . LEU A 1 71 ? 13.584 8.732 -3.809 1.00 92.69 71 LEU A O 1
ATOM 558 N N . ASP A 1 72 ? 14.682 8.903 -1.851 1.00 90.12 72 ASP A N 1
ATOM 559 C CA . ASP A 1 72 ? 13.542 8.483 -1.039 1.00 90.12 72 ASP A CA 1
ATOM 560 C C . ASP A 1 72 ? 12.376 9.465 -1.202 1.00 90.12 72 ASP A C 1
ATOM 562 O O . ASP A 1 72 ? 12.532 10.682 -1.070 1.00 90.12 72 ASP A O 1
ATOM 566 N N . ASN A 1 73 ? 11.192 8.922 -1.484 1.00 86.69 73 ASN A N 1
ATOM 567 C CA . ASN A 1 73 ? 9.981 9.727 -1.564 1.00 86.69 73 ASN A CA 1
ATOM 568 C C . ASN A 1 73 ? 9.701 10.391 -0.209 1.00 86.69 73 ASN A C 1
ATOM 570 O O . ASN A 1 73 ? 9.500 9.708 0.797 1.00 86.69 73 ASN A O 1
ATOM 574 N N . ALA A 1 74 ? 9.619 11.718 -0.205 1.00 83.38 74 ALA A N 1
ATOM 575 C CA . ALA A 1 74 ? 9.140 12.482 0.935 1.00 83.38 74 ALA A CA 1
ATOM 576 C C . ALA A 1 74 ? 7.611 12.614 0.897 1.00 83.38 74 ALA A C 1
ATOM 578 O O . ALA A 1 74 ? 6.984 12.546 -0.162 1.00 83.38 74 ALA A O 1
ATOM 579 N N . ILE A 1 75 ? 7.018 12.829 2.067 1.00 81.31 75 ILE A N 1
ATOM 580 C CA . ILE A 1 75 ? 5.675 13.399 2.182 1.00 81.31 75 ILE A CA 1
ATOM 581 C C . ILE A 1 75 ? 5.828 14.895 2.448 1.00 81.31 75 ILE A C 1
ATOM 583 O O . ILE A 1 75 ? 6.789 15.296 3.107 1.00 81.31 75 ILE A O 1
ATOM 587 N N . ASP A 1 76 ? 4.898 15.713 1.951 1.00 78.75 76 ASP A N 1
ATOM 588 C CA . ASP A 1 76 ? 4.837 17.115 2.363 1.00 78.75 76 ASP A CA 1
ATOM 589 C C . ASP A 1 76 ? 4.747 17.160 3.891 1.00 78.75 76 ASP A C 1
ATOM 591 O O . ASP A 1 76 ? 4.006 16.377 4.498 1.00 78.75 76 ASP A O 1
ATOM 595 N N . SER A 1 77 ? 5.545 18.031 4.513 1.00 65.69 77 SER A N 1
ATOM 596 C CA . SER A 1 77 ? 5.597 18.177 5.968 1.00 65.69 77 SER A CA 1
ATOM 597 C C . SER A 1 77 ? 4.180 18.283 6.527 1.00 65.69 77 SER A C 1
ATOM 599 O O . SER A 1 77 ? 3.383 19.105 6.062 1.00 65.69 77 SER A O 1
ATOM 601 N N . ALA A 1 78 ? 3.861 17.422 7.497 1.00 61.41 78 ALA A N 1
ATOM 602 C CA . ALA A 1 78 ? 2.560 17.429 8.142 1.00 61.41 78 ALA A CA 1
ATOM 603 C C . ALA A 1 78 ? 2.283 18.833 8.717 1.00 61.41 78 ALA A C 1
ATOM 605 O O . ALA A 1 78 ? 3.224 19.531 9.096 1.00 61.41 78 ALA A O 1
ATOM 606 N N . PRO A 1 79 ? 1.014 19.265 8.830 1.00 63.47 79 PRO A N 1
ATOM 607 C CA . PRO A 1 79 ? 0.689 20.642 9.213 1.00 63.47 79 PRO A CA 1
ATOM 608 C C . PRO A 1 79 ? 1.227 21.096 10.583 1.00 63.47 79 PRO A C 1
ATOM 610 O O . PRO A 1 79 ? 1.128 22.278 10.898 1.00 63.47 79 PRO A O 1
ATOM 613 N N . ASP A 1 80 ? 1.746 20.187 11.418 1.00 65.19 80 ASP A N 1
ATOM 614 C CA . ASP A 1 80 ? 2.200 20.486 12.776 1.00 65.19 80 ASP A CA 1
ATOM 615 C C . ASP A 1 80 ? 3.233 19.461 13.297 1.00 65.19 80 ASP A C 1
ATOM 617 O O . ASP A 1 80 ? 2.906 18.578 14.096 1.00 65.19 80 ASP A O 1
ATOM 621 N N . ASP A 1 81 ? 4.487 19.600 12.857 1.00 66.06 81 ASP A N 1
ATOM 622 C CA . ASP A 1 81 ? 5.658 18.868 13.382 1.00 66.06 81 ASP A CA 1
ATOM 623 C C . ASP A 1 81 ? 6.258 19.530 14.641 1.00 66.06 81 ASP A C 1
ATOM 625 O O . ASP A 1 81 ? 7.425 19.320 14.990 1.00 66.06 81 ASP A O 1
ATOM 629 N N . THR A 1 82 ? 5.484 20.353 15.360 1.00 75.25 82 THR A N 1
ATOM 630 C CA . THR A 1 82 ? 5.976 20.938 16.612 1.00 75.25 82 THR A CA 1
ATOM 631 C C . THR A 1 82 ? 6.266 19.836 17.641 1.00 75.25 82 THR A C 1
ATOM 633 O O . THR A 1 82 ? 5.448 18.928 17.829 1.00 75.25 82 THR A O 1
ATOM 636 N N . PRO A 1 83 ? 7.419 19.878 18.343 1.00 71.94 83 PRO A N 1
ATOM 637 C CA . PRO A 1 83 ? 7.720 18.910 19.390 1.00 71.94 83 PRO A CA 1
ATOM 638 C C . PRO A 1 83 ? 6.658 18.962 20.495 1.00 71.94 83 PRO A C 1
ATOM 640 O O . PRO A 1 83 ? 6.569 19.925 21.257 1.00 71.94 83 PRO A O 1
ATOM 643 N N . LYS A 1 84 ? 5.841 17.911 20.594 1.00 79.88 84 LYS A N 1
ATOM 644 C CA . LYS A 1 84 ? 4.803 17.767 21.623 1.00 79.88 84 LYS A CA 1
ATOM 645 C C . LYS A 1 84 ? 5.309 16.896 22.767 1.00 79.88 84 LYS A C 1
ATOM 647 O O . LYS A 1 84 ? 6.014 15.911 22.558 1.00 79.88 84 LYS A O 1
ATOM 652 N N . THR A 1 85 ? 4.910 17.225 23.993 1.00 91.31 85 THR A N 1
ATOM 653 C CA . THR A 1 85 ? 5.165 16.364 25.156 1.00 91.31 85 THR A CA 1
ATOM 654 C C . THR A 1 85 ? 4.369 15.059 25.042 1.00 91.31 85 THR A C 1
ATOM 656 O O . THR A 1 85 ? 3.308 15.019 24.412 1.00 91.31 85 THR A O 1
ATOM 659 N N . VAL A 1 86 ? 4.839 13.983 25.684 1.00 89.81 86 VAL A N 1
ATOM 660 C CA . VAL A 1 86 ? 4.137 12.683 25.679 1.00 89.81 86 VAL A CA 1
ATOM 661 C C . VAL A 1 86 ? 2.668 12.804 26.133 1.00 89.81 86 VAL A C 1
ATOM 663 O O . VAL A 1 86 ? 1.806 12.271 25.431 1.00 89.81 86 VAL A O 1
ATOM 666 N N . PRO A 1 87 ? 2.324 13.539 27.214 1.00 92.25 87 PRO A N 1
ATOM 667 C CA . PRO A 1 87 ? 0.924 13.736 27.600 1.00 92.25 87 PRO A CA 1
ATOM 668 C C . PRO A 1 87 ? 0.085 14.456 26.533 1.00 92.25 87 PRO A C 1
ATOM 670 O O . PRO A 1 87 ? -1.053 14.064 26.276 1.00 92.25 87 PRO A O 1
ATOM 673 N N . ALA A 1 88 ? 0.646 15.470 25.864 1.00 90.06 88 ALA A N 1
ATOM 674 C CA . ALA A 1 88 ? -0.050 16.195 24.800 1.00 90.06 88 ALA A CA 1
ATOM 675 C C . ALA A 1 88 ? -0.315 15.299 23.577 1.00 90.06 88 ALA A C 1
ATOM 677 O O . ALA A 1 88 ? -1.415 15.322 23.019 1.00 90.06 88 ALA A O 1
ATOM 678 N N . LEU A 1 89 ? 0.653 14.456 23.198 1.00 89.31 89 LEU A N 1
ATOM 679 C CA . LEU A 1 89 ? 0.488 13.463 22.130 1.00 89.31 89 LEU A CA 1
ATOM 680 C C . LEU A 1 89 ? -0.584 12.426 22.469 1.00 89.31 89 LEU A C 1
ATOM 682 O O . LEU A 1 89 ? -1.388 12.071 21.609 1.00 89.31 89 LEU A O 1
ATOM 686 N N . GLN A 1 90 ? -0.631 11.956 23.717 1.00 88.88 90 GLN A N 1
ATOM 687 C CA . GLN A 1 90 ? -1.660 11.015 24.161 1.00 88.88 90 GLN A CA 1
ATOM 688 C C . GLN A 1 90 ? -3.056 11.635 24.071 1.00 88.88 90 GLN A C 1
ATOM 690 O O . GLN A 1 90 ? -3.940 11.033 23.460 1.00 88.88 90 GLN A O 1
ATOM 695 N N . ALA A 1 91 ? -3.244 12.847 24.603 1.00 89.88 91 ALA A N 1
ATOM 696 C CA . ALA A 1 91 ? -4.516 13.564 24.527 1.00 89.88 91 ALA A CA 1
ATOM 697 C C . ALA A 1 91 ? -4.957 13.805 23.071 1.00 89.88 91 ALA A C 1
ATOM 699 O O . ALA A 1 91 ? -6.120 13.585 22.724 1.00 89.88 91 ALA A O 1
ATOM 700 N N . PHE A 1 92 ? -4.021 14.194 22.198 1.00 90.06 92 PHE A N 1
ATOM 701 C CA . PHE A 1 92 ? -4.279 14.349 20.767 1.00 90.06 92 PHE A CA 1
ATOM 702 C C . PHE A 1 92 ? -4.694 13.025 20.112 1.00 90.06 92 PHE A C 1
ATOM 704 O O . PHE A 1 92 ? -5.712 12.972 19.424 1.00 90.06 92 PHE A O 1
ATOM 711 N N . ARG A 1 93 ? -3.973 11.932 20.395 1.00 90.75 93 ARG A N 1
ATOM 712 C CA . ARG A 1 93 ? -4.290 10.594 19.879 1.00 90.75 93 ARG A CA 1
ATOM 713 C C . ARG A 1 93 ? -5.690 10.136 20.283 1.00 90.75 93 ARG A C 1
ATOM 715 O O . ARG A 1 93 ? -6.392 9.578 19.446 1.00 90.75 93 ARG A O 1
ATOM 722 N N . PHE A 1 94 ? -6.102 10.357 21.533 1.00 92.00 94 PHE A N 1
ATOM 723 C CA . PHE A 1 94 ? -7.451 9.996 21.987 1.00 92.00 94 PHE A CA 1
ATOM 724 C C . PHE A 1 94 ? -8.527 10.782 21.241 1.00 92.00 94 PHE A C 1
ATOM 726 O O . PHE A 1 94 ? -9.458 10.175 20.723 1.00 92.00 94 PHE A O 1
ATOM 733 N N . ARG A 1 95 ? -8.352 12.101 21.093 1.00 94.00 95 ARG A N 1
ATOM 734 C CA . ARG A 1 95 ? -9.276 12.937 20.311 1.00 94.00 95 ARG A CA 1
ATOM 735 C C . ARG A 1 95 ? -9.405 12.464 18.863 1.00 94.00 95 ARG A C 1
ATOM 737 O O . ARG A 1 95 ? -10.518 12.310 18.375 1.00 94.00 95 ARG A O 1
ATOM 744 N N . CYS A 1 96 ? -8.282 12.212 18.187 1.00 94.12 96 CYS A N 1
ATOM 745 C CA . CYS A 1 96 ? -8.290 11.713 16.810 1.00 94.12 96 CYS A CA 1
ATOM 746 C C . CYS A 1 96 ? -8.925 10.322 16.701 1.00 94.12 96 CYS A C 1
ATOM 748 O O . CYS A 1 96 ? -9.624 10.055 15.729 1.00 94.12 96 CYS A O 1
ATOM 750 N N . LYS A 1 97 ? -8.714 9.449 17.695 1.00 95.44 97 LYS A N 1
ATOM 751 C CA . LYS A 1 97 ? -9.345 8.126 17.743 1.00 95.44 97 LYS A CA 1
ATOM 752 C C . LYS A 1 97 ? -10.867 8.241 17.824 1.00 95.44 97 LYS A C 1
ATOM 754 O O . LYS A 1 97 ? -11.547 7.614 17.021 1.00 95.44 97 LYS A O 1
ATOM 759 N N . THR A 1 98 ? -11.382 9.047 18.752 1.00 96.38 98 THR A N 1
ATOM 760 C CA . THR A 1 98 ? -12.827 9.257 18.914 1.00 96.38 98 THR A CA 1
ATOM 761 C C . THR A 1 98 ? -13.446 9.823 17.640 1.00 96.38 98 THR A C 1
ATOM 763 O O . THR A 1 98 ? -14.416 9.264 17.144 1.00 96.38 98 THR A O 1
ATOM 766 N N . ALA A 1 99 ? -12.824 10.846 17.044 1.00 96.44 99 ALA A N 1
ATOM 767 C CA . ALA A 1 99 ? -13.301 11.427 15.790 1.00 96.44 99 ALA A CA 1
ATOM 768 C C . ALA A 1 99 ? -13.322 10.408 14.634 1.00 96.44 99 ALA A C 1
ATOM 770 O O . ALA A 1 99 ? -14.266 10.381 13.849 1.00 96.44 99 ALA A O 1
ATOM 771 N N . LEU A 1 100 ? -12.306 9.540 14.535 1.00 96.62 100 LEU A N 1
ATOM 772 C CA . LEU A 1 100 ? -12.278 8.469 13.536 1.00 96.62 100 LEU A CA 1
ATOM 773 C C . LEU A 1 100 ? -13.395 7.444 13.774 1.00 96.62 100 LEU A C 1
ATOM 775 O O . LEU A 1 100 ? -14.056 7.042 12.821 1.00 96.62 100 LEU A O 1
ATOM 779 N N . GLN A 1 101 ? -13.612 7.029 15.026 1.00 97.19 101 GLN A N 1
ATOM 780 C CA . GLN A 1 101 ? -14.680 6.089 15.376 1.00 97.19 101 GLN A CA 1
ATOM 781 C C . GLN A 1 101 ? -16.052 6.655 15.009 1.00 97.19 101 GLN A C 1
ATOM 783 O O . GLN A 1 101 ? -16.837 5.965 14.369 1.00 97.19 101 GLN A O 1
ATOM 788 N N . GLU A 1 102 ? -16.309 7.922 15.331 1.00 96.88 102 GLU A N 1
ATOM 789 C CA . GLU A 1 102 ? -17.547 8.616 14.962 1.00 96.88 102 GLU A CA 1
ATOM 790 C C . GLU A 1 102 ? -17.727 8.687 13.441 1.00 96.88 102 GLU A C 1
ATOM 792 O O . GLU A 1 102 ? -18.781 8.322 12.920 1.00 96.88 102 GLU A O 1
ATOM 797 N N . GLN A 1 103 ? -16.683 9.098 12.713 1.00 95.94 103 GLN A N 1
ATOM 798 C CA . GLN A 1 103 ? -16.730 9.229 11.256 1.00 95.94 103 GLN A CA 1
ATOM 799 C C . GLN A 1 103 ? -16.973 7.886 10.552 1.00 95.94 103 GLN A C 1
ATOM 801 O O . GLN A 1 103 ? -17.679 7.836 9.546 1.00 95.94 103 GLN A O 1
ATOM 806 N N . CYS A 1 104 ? -16.392 6.805 11.072 1.00 95.19 104 CYS A N 1
ATOM 807 C CA . CYS A 1 104 ? -16.531 5.455 10.529 1.00 95.19 104 CYS A CA 1
ATOM 808 C C . CYS A 1 104 ? -17.697 4.666 11.147 1.00 95.19 104 CYS A C 1
ATOM 810 O O . CYS A 1 104 ? -17.822 3.482 10.859 1.00 95.19 104 CYS A O 1
ATOM 812 N N . GLN A 1 105 ? -18.540 5.292 11.980 1.00 95.62 105 GLN A N 1
ATOM 813 C CA . GLN A 1 105 ? -19.676 4.638 12.653 1.00 95.62 105 GLN A CA 1
ATOM 814 C C . GLN A 1 105 ? -19.267 3.407 13.488 1.00 95.62 105 GLN A C 1
ATOM 816 O O . GLN A 1 105 ? -20.017 2.439 13.631 1.00 95.62 105 GLN A O 1
ATOM 821 N N . LEU A 1 106 ? -18.067 3.451 14.064 1.00 97.06 106 LEU A N 1
ATOM 822 C CA . LEU A 1 106 ? -17.559 2.439 14.980 1.00 97.06 106 LEU A CA 1
ATOM 823 C C . LEU A 1 106 ? -18.060 2.692 16.404 1.00 97.06 106 LEU A C 1
ATOM 825 O O . LEU A 1 106 ? -18.408 3.810 16.784 1.00 97.06 106 LEU A O 1
ATOM 829 N N . HIS A 1 107 ? -18.026 1.653 17.235 1.00 96.31 107 HIS A N 1
ATOM 830 C CA . HIS A 1 107 ? -18.265 1.801 18.664 1.00 96.31 107 HIS A CA 1
ATOM 831 C C . HIS A 1 107 ? -17.207 2.729 19.279 1.00 96.31 107 HIS A C 1
ATOM 833 O O . HIS A 1 107 ? -16.003 2.511 19.118 1.00 96.31 107 HIS A O 1
ATOM 839 N N . ILE A 1 108 ? -17.646 3.762 19.994 1.00 96.25 108 ILE A N 1
ATOM 840 C CA . ILE A 1 108 ? -16.736 4.712 20.634 1.00 96.25 108 ILE A CA 1
ATOM 841 C C . ILE A 1 108 ? -16.128 4.041 21.866 1.00 96.25 108 ILE A C 1
ATOM 843 O O . ILE A 1 108 ? -16.751 3.944 22.920 1.00 96.25 108 ILE A O 1
ATOM 847 N N . ASP A 1 109 ? -14.890 3.580 21.722 1.00 94.69 109 ASP A N 1
ATOM 848 C CA . ASP A 1 109 ? -14.115 2.978 22.803 1.00 94.69 109 ASP A CA 1
ATOM 849 C C . ASP A 1 109 ? -12.694 3.572 22.827 1.00 94.69 109 ASP A C 1
ATOM 851 O O . ASP A 1 109 ? -11.889 3.308 21.921 1.00 94.69 109 ASP A O 1
ATOM 855 N N . PRO A 1 110 ? -12.342 4.349 23.871 1.00 91.56 110 PRO A N 1
ATOM 856 C CA . PRO A 1 110 ? -10.999 4.903 24.044 1.00 91.56 110 PRO A CA 1
ATOM 857 C C . PRO A 1 110 ? -9.895 3.836 24.085 1.00 91.56 110 PRO A C 1
ATOM 859 O O . PRO A 1 110 ? -8.757 4.101 23.668 1.00 91.56 110 PRO A O 1
ATOM 862 N N . ASN A 1 111 ? -10.224 2.631 24.557 1.00 93.19 111 ASN A N 1
ATOM 863 C CA . ASN A 1 111 ? -9.300 1.514 24.730 1.00 93.19 111 ASN A CA 1
ATOM 864 C C . ASN A 1 111 ? -9.204 0.615 23.493 1.00 93.19 111 ASN A C 1
ATOM 866 O O . ASN A 1 111 ? -8.285 -0.206 23.423 1.00 93.19 111 ASN A O 1
ATOM 870 N N . ALA A 1 112 ? -10.068 0.811 22.492 1.00 95.81 112 ALA A N 1
ATOM 871 C CA . ALA A 1 112 ? -10.053 -0.004 21.288 1.00 95.81 112 ALA A CA 1
ATOM 872 C C . ALA A 1 112 ? -8.725 0.104 20.531 1.00 95.81 112 ALA A C 1
ATOM 874 O O . ALA A 1 112 ? -8.097 1.173 20.437 1.00 95.81 112 ALA A O 1
ATOM 875 N N . LYS A 1 113 ? -8.301 -1.017 19.952 1.00 96.31 113 LYS A N 1
ATOM 876 C CA . LYS A 1 113 ? -7.142 -1.099 19.062 1.00 96.31 113 LYS A CA 1
ATOM 877 C C . LYS A 1 113 ? -7.643 -1.016 17.626 1.00 96.31 113 LYS A C 1
ATOM 879 O O . LYS A 1 113 ? -8.163 -1.994 17.100 1.00 96.31 113 LYS A O 1
ATOM 884 N N . ILE A 1 114 ? -7.490 0.152 17.009 1.00 96.56 114 ILE A N 1
ATOM 885 C CA . ILE A 1 114 ? -7.922 0.372 15.627 1.00 96.56 114 ILE A CA 1
ATOM 886 C C . ILE A 1 114 ? -6.790 -0.024 14.680 1.00 96.56 114 ILE A C 1
ATOM 888 O O . ILE A 1 114 ? -5.713 0.576 14.705 1.00 96.56 114 ILE A O 1
ATOM 892 N N . LEU A 1 115 ? -7.035 -1.040 13.860 1.00 97.25 115 LEU A N 1
ATOM 893 C CA . LEU A 1 115 ? -6.158 -1.478 12.783 1.00 97.25 115 LEU A CA 1
ATOM 894 C C . LEU A 1 115 ? -6.597 -0.795 11.490 1.00 97.25 115 LEU A C 1
ATOM 896 O O . LEU A 1 115 ? -7.709 -1.006 11.012 1.00 97.25 115 LEU A O 1
ATOM 900 N N . ILE A 1 116 ? -5.723 0.047 10.942 1.00 96.19 116 ILE A N 1
ATOM 901 C CA . ILE A 1 116 ? -6.051 0.923 9.818 1.00 96.19 116 ILE A CA 1
ATOM 902 C C . ILE A 1 116 ? -5.263 0.489 8.583 1.00 96.19 116 I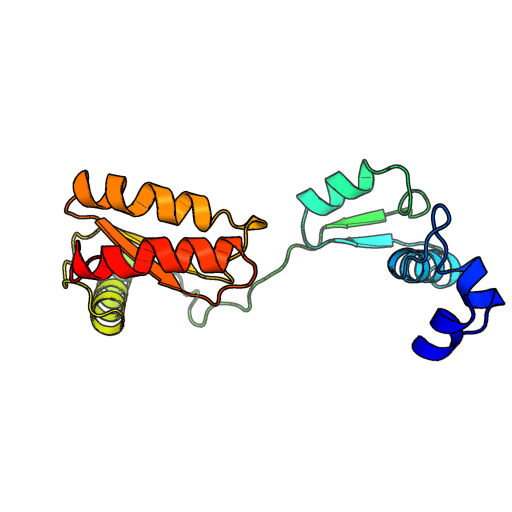LE A C 1
ATOM 904 O O . ILE A 1 116 ? -4.037 0.380 8.625 1.00 96.19 116 ILE A O 1
ATOM 908 N N . PHE A 1 117 ? -5.963 0.307 7.467 1.00 96.88 117 PHE A N 1
ATOM 909 C CA . PHE A 1 117 ? -5.381 0.151 6.141 1.00 96.88 117 PHE A CA 1
ATOM 910 C C . PHE A 1 117 ? -5.880 1.280 5.236 1.00 96.88 117 PHE A C 1
ATOM 912 O O . PHE A 1 117 ? -7.082 1.411 5.013 1.00 96.88 117 PHE A O 1
ATOM 919 N N . VAL A 1 118 ? -4.965 2.084 4.688 1.00 95.38 118 VAL A N 1
ATOM 920 C CA . VAL A 1 118 ? -5.304 3.165 3.749 1.00 95.38 118 VAL A CA 1
ATOM 921 C C . VAL A 1 118 ? -4.542 2.992 2.444 1.00 95.38 118 VAL A C 1
ATOM 923 O O . VAL A 1 118 ? -3.311 2.976 2.409 1.00 95.38 118 VAL A O 1
ATOM 926 N N . GLY A 1 119 ? -5.279 2.908 1.342 1.00 95.31 119 GLY A N 1
ATOM 927 C CA . GLY A 1 119 ? -4.729 2.929 -0.006 1.00 95.31 119 GLY A CA 1
ATOM 928 C C . GLY A 1 119 ? -5.524 2.064 -0.972 1.00 95.31 119 GLY A C 1
ATOM 929 O O . GLY A 1 119 ? -6.443 1.365 -0.589 1.00 95.31 119 GLY A O 1
ATOM 930 N N . ARG A 1 120 ? -5.149 2.090 -2.256 1.00 96.81 120 ARG A N 1
ATOM 931 C CA . ARG A 1 120 ? -5.776 1.246 -3.292 1.00 96.81 120 ARG A CA 1
ATOM 932 C C . ARG A 1 120 ? -5.712 -0.247 -2.943 1.00 96.81 120 ARG A C 1
ATOM 934 O O . ARG A 1 120 ? -4.632 -0.721 -2.592 1.00 96.81 120 ARG A O 1
ATOM 941 N N . TRP A 1 121 ? -6.819 -0.963 -3.099 1.00 97.25 121 TRP A N 1
ATOM 942 C CA . TRP A 1 121 ? -6.948 -2.389 -2.792 1.00 97.25 121 TRP A CA 1
ATOM 943 C C . TRP A 1 121 ? -6.475 -3.207 -3.993 1.00 97.25 121 TRP A C 1
ATOM 945 O O . TRP A 1 121 ? -7.174 -3.313 -4.998 1.00 97.25 121 TRP A O 1
ATOM 955 N N . VAL A 1 122 ? -5.248 -3.715 -3.908 1.00 96.94 122 VAL A N 1
ATOM 956 C CA . VAL A 1 122 ? -4.603 -4.523 -4.951 1.00 96.94 122 VAL A CA 1
ATOM 957 C C . VAL A 1 122 ? -3.812 -5.661 -4.322 1.00 96.94 122 VAL A C 1
ATOM 959 O O . VAL A 1 122 ? -3.334 -5.522 -3.191 1.00 96.94 122 VAL A O 1
ATOM 962 N N . LYS A 1 123 ? -3.586 -6.738 -5.078 1.00 96.19 123 LYS A N 1
ATOM 963 C CA . LYS A 1 123 ? -2.810 -7.910 -4.642 1.00 96.19 123 LYS A CA 1
ATOM 964 C C . LYS A 1 123 ? -1.436 -7.539 -4.088 1.00 96.19 123 LYS A C 1
ATOM 966 O O . LYS A 1 123 ? -1.011 -8.071 -3.071 1.00 96.19 123 LYS A O 1
ATOM 971 N N . GLN A 1 124 ? -0.749 -6.586 -4.725 1.00 94.88 124 GLN A N 1
ATOM 972 C CA . GLN A 1 124 ? 0.577 -6.124 -4.292 1.00 94.88 124 GLN A CA 1
ATOM 973 C C . GLN A 1 124 ? 0.585 -5.611 -2.841 1.00 94.88 124 GLN A C 1
ATOM 975 O O . GLN A 1 124 ? 1.618 -5.663 -2.181 1.00 94.88 124 GLN A O 1
ATOM 980 N N . LYS A 1 125 ? -0.554 -5.116 -2.342 1.00 95.38 125 LYS A N 1
ATOM 981 C CA . LYS A 1 125 ? -0.695 -4.618 -0.969 1.00 95.38 125 LYS A CA 1
ATOM 982 C C . LYS A 1 125 ? -1.266 -5.652 0.006 1.00 95.38 125 LYS A C 1
ATOM 984 O O . LYS A 1 125 ? -1.438 -5.321 1.173 1.00 95.38 125 LYS A O 1
ATOM 989 N N . GLY A 1 126 ? -1.571 -6.867 -0.456 1.00 95.50 126 GLY A N 1
ATOM 990 C CA . GLY A 1 126 ? -2.040 -7.973 0.383 1.00 95.50 126 GLY A CA 1
ATOM 991 C C . GLY A 1 126 ? -3.392 -7.736 1.061 1.00 95.50 126 GLY A C 1
ATOM 992 O O . GLY A 1 126 ? -3.637 -8.277 2.137 1.00 95.50 126 GLY A O 1
ATOM 993 N N . VAL A 1 127 ? -4.258 -6.901 0.477 1.00 96.06 127 VAL A N 1
ATOM 994 C CA . VAL A 1 127 ? -5.575 -6.567 1.056 1.00 96.06 127 VAL A CA 1
ATOM 995 C C . VAL A 1 127 ? -6.485 -7.793 1.190 1.00 96.06 127 VAL A C 1
ATOM 997 O O . VAL A 1 127 ? -7.253 -7.897 2.141 1.00 96.06 127 VAL A O 1
ATOM 1000 N N . ASP A 1 128 ? -6.347 -8.753 0.280 1.00 95.19 128 ASP A N 1
ATOM 1001 C CA . ASP A 1 128 ? -7.011 -10.054 0.295 1.00 95.19 128 ASP A CA 1
ATOM 1002 C C . ASP A 1 128 ? -6.605 -10.884 1.518 1.00 95.19 128 ASP A C 1
ATOM 1004 O O . ASP A 1 128 ? -7.460 -11.441 2.206 1.00 95.19 128 ASP A O 1
ATOM 1008 N N . HIS A 1 129 ? -5.314 -10.905 1.856 1.00 96.56 129 HIS A N 1
ATOM 1009 C CA . HIS A 1 129 ? -4.837 -11.563 3.073 1.00 96.56 129 HIS A CA 1
ATOM 1010 C C . HIS A 1 129 ? -5.369 -10.891 4.338 1.00 96.56 129 HIS A C 1
ATOM 1012 O O . HIS A 1 129 ? -5.740 -11.586 5.284 1.00 96.56 129 HIS A O 1
ATOM 1018 N N . ILE A 1 130 ? -5.435 -9.555 4.355 1.00 95.81 130 ILE A N 1
ATOM 1019 C CA . ILE A 1 130 ? -6.028 -8.821 5.477 1.00 95.81 130 ILE A CA 1
ATOM 1020 C C . ILE A 1 130 ? -7.494 -9.233 5.630 1.00 95.81 130 ILE A C 1
ATOM 1022 O O . ILE A 1 130 ? -7.872 -9.690 6.707 1.00 95.81 130 ILE A O 1
ATOM 1026 N N . ALA A 1 131 ? -8.291 -9.153 4.559 1.00 96.06 131 ALA A N 1
ATOM 1027 C CA . ALA A 1 131 ? -9.715 -9.490 4.576 1.00 96.06 131 ALA A CA 1
ATOM 1028 C C . ALA A 1 131 ? -9.987 -10.922 5.071 1.00 96.06 131 ALA A C 1
ATOM 1030 O O . ALA A 1 131 ? -10.890 -11.130 5.879 1.00 96.06 131 ALA A O 1
ATOM 1031 N N . LEU A 1 132 ? -9.160 -11.896 4.675 1.00 96.50 132 LEU A N 1
ATOM 1032 C CA . LEU A 1 132 ? -9.261 -13.283 5.152 1.00 96.50 132 LEU A CA 1
ATOM 1033 C C . LEU A 1 132 ? -9.007 -13.434 6.663 1.00 96.50 132 LEU A C 1
ATOM 1035 O O . LEU A 1 132 ? -9.555 -14.337 7.299 1.00 96.50 132 LEU A O 1
ATOM 1039 N N . LEU A 1 133 ? -8.176 -12.572 7.253 1.00 96.81 133 LEU A N 1
ATOM 1040 C CA . LEU A 1 133 ? -7.817 -12.631 8.673 1.00 96.81 133 LEU A CA 1
ATOM 1041 C C . LEU A 1 133 ? -8.770 -11.835 9.573 1.00 96.81 133 LEU A C 1
ATOM 1043 O O . LEU A 1 133 ? -8.890 -12.176 10.755 1.00 96.81 133 LEU A O 1
ATOM 1047 N N . VAL A 1 134 ? -9.466 -10.823 9.036 1.00 97.00 134 VAL A N 1
ATOM 1048 C CA . VAL A 1 134 ? -10.388 -9.954 9.794 1.00 97.00 134 VAL A CA 1
ATOM 1049 C C . VAL A 1 134 ? -11.368 -10.746 10.676 1.00 97.00 134 VAL A C 1
ATOM 1051 O O . VAL A 1 134 ? -11.372 -10.487 11.883 1.00 97.00 134 VAL A O 1
ATOM 1054 N N . PRO A 1 135 ? -12.131 -11.748 10.179 1.00 96.44 135 PRO A N 1
ATOM 1055 C CA . PRO A 1 135 ? -13.089 -12.468 11.022 1.00 96.44 135 PRO A CA 1
ATOM 1056 C C . PRO A 1 135 ? -12.416 -13.163 12.211 1.00 96.44 135 PRO A C 1
ATOM 1058 O O . PRO A 1 135 ? -12.907 -13.125 13.337 1.00 96.44 135 PRO A O 1
ATOM 1061 N N . SER A 1 136 ? -11.259 -13.789 11.976 1.00 97.00 136 SER A N 1
ATOM 1062 C CA . SER A 1 136 ? -10.519 -14.509 13.018 1.00 97.00 136 SER A CA 1
ATOM 1063 C C . SER A 1 136 ? -9.999 -13.561 14.100 1.00 97.00 136 SER A C 1
ATOM 1065 O O . SER A 1 136 ? -10.040 -13.891 15.287 1.00 97.00 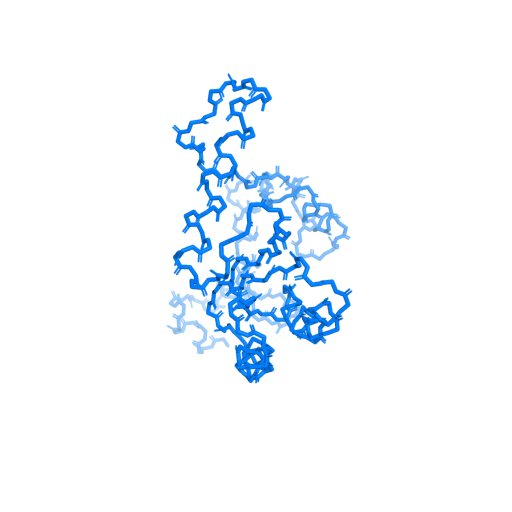136 SER A O 1
ATOM 1067 N N . ILE A 1 137 ? -9.543 -12.369 13.704 1.00 97.38 137 ILE A N 1
ATOM 1068 C CA . ILE A 1 137 ? -9.057 -11.343 14.630 1.00 97.38 137 ILE A CA 1
ATOM 1069 C C . ILE A 1 137 ? -10.222 -10.748 15.426 1.00 97.38 137 ILE A C 1
ATOM 1071 O O . ILE A 1 137 ? -10.138 -10.689 16.652 1.00 97.38 137 ILE A O 1
ATOM 1075 N N . LEU A 1 138 ? -11.322 -10.369 14.768 1.00 96.94 138 LEU A N 1
ATOM 1076 C CA . LEU A 1 138 ? -12.482 -9.761 15.428 1.00 96.94 138 LEU A CA 1
ATOM 1077 C C . LEU A 1 138 ? -13.140 -10.698 16.450 1.00 96.94 138 LEU A C 1
ATOM 1079 O O . LEU A 1 138 ? -13.548 -10.236 17.520 1.00 96.94 138 LEU A O 1
ATOM 1083 N N . ARG A 1 139 ? -13.191 -12.008 16.168 1.00 96.31 139 ARG A N 1
ATOM 1084 C CA . ARG A 1 139 ? -13.699 -13.017 17.117 1.00 96.31 139 ARG A CA 1
ATOM 1085 C C . ARG A 1 139 ? -12.771 -13.226 18.310 1.00 96.31 139 ARG A C 1
ATOM 1087 O O . ARG A 1 139 ? -13.247 -13.433 19.422 1.00 96.31 139 ARG A O 1
ATOM 1094 N N . ARG A 1 140 ? -11.454 -13.198 18.092 1.00 97.81 140 ARG A N 1
ATOM 1095 C CA . ARG A 1 140 ? -10.465 -13.476 19.144 1.00 97.81 140 ARG A CA 1
ATOM 109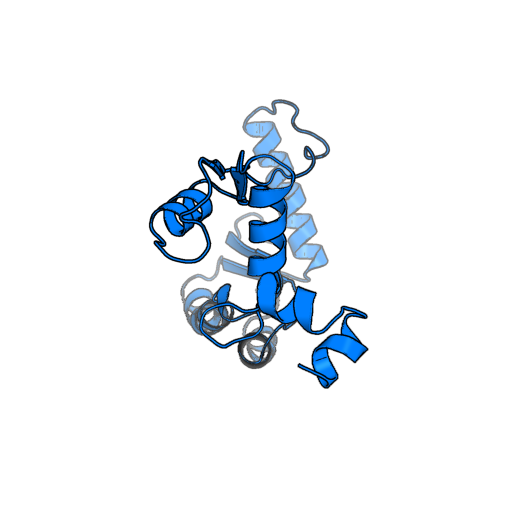6 C C . ARG A 1 140 ? -10.183 -12.276 20.047 1.00 97.81 140 ARG A C 1
ATOM 1098 O O . ARG A 1 140 ? -9.870 -12.476 21.217 1.00 97.81 140 ARG A O 1
ATOM 1105 N N . TYR A 1 141 ? -10.270 -11.064 19.510 1.00 97.12 141 TYR A N 1
ATOM 1106 C CA . TYR A 1 141 ? -9.903 -9.829 20.201 1.00 97.12 141 TYR A CA 1
ATOM 1107 C C . TYR A 1 141 ? -11.081 -8.855 20.192 1.00 97.12 141 TYR A C 1
ATOM 1109 O O . TYR A 1 141 ? -11.226 -8.099 19.229 1.00 97.12 141 TYR A O 1
ATOM 1117 N N . PRO A 1 142 ? -11.947 -8.870 21.219 1.00 94.62 142 PRO A N 1
ATOM 1118 C CA . PRO A 1 142 ? -13.130 -8.011 21.289 1.00 94.62 142 PRO A CA 1
ATOM 1119 C C . PRO A 1 142 ? -12.825 -6.508 21.256 1.00 94.62 142 PRO A C 1
ATOM 1121 O O . PRO A 1 142 ? -13.666 -5.731 20.815 1.00 94.62 142 PRO A O 1
ATOM 1124 N N . GLU A 1 143 ? -11.626 -6.093 21.673 1.00 95.69 143 GLU A N 1
ATOM 1125 C CA . GLU A 1 143 ? -11.202 -4.689 21.707 1.00 95.69 143 GLU A CA 1
ATOM 1126 C C . GLU A 1 143 ? -10.713 -4.156 20.351 1.00 95.69 143 GLU A C 1
ATOM 1128 O O . GLU A 1 143 ? -10.394 -2.974 20.220 1.00 95.69 143 GLU A O 1
ATOM 1133 N N . VAL A 1 144 ? -10.572 -5.021 19.343 1.00 97.75 144 VAL A N 1
ATOM 1134 C CA . VAL A 1 144 ? -10.047 -4.628 18.030 1.00 97.75 144 VAL A CA 1
ATOM 1135 C C . VAL A 1 144 ? -11.159 -4.073 17.147 1.00 97.75 144 VAL A C 1
ATOM 1137 O O . VAL A 1 144 ? -12.264 -4.619 17.097 1.00 97.75 144 VAL A O 1
ATOM 1140 N N . GLN A 1 145 ? -10.830 -3.015 16.415 1.00 97.81 145 GLN A N 1
ATOM 1141 C CA . GLN A 1 145 ? -11.638 -2.441 15.344 1.00 97.81 145 GLN A CA 1
ATOM 1142 C C . GLN A 1 145 ? -10.792 -2.360 14.077 1.00 97.81 145 GLN A C 1
ATOM 1144 O O . GLN A 1 145 ? -9.574 -2.186 14.158 1.00 97.81 145 GLN A O 1
ATOM 1149 N N . PHE A 1 146 ? -11.421 -2.465 12.917 1.00 97.62 146 PHE A N 1
ATOM 1150 C CA . PHE A 1 146 ? -10.768 -2.307 11.625 1.00 97.62 146 PHE A CA 1
ATOM 1151 C C . PHE A 1 146 ? -11.295 -1.070 10.908 1.00 97.62 146 PHE A C 1
ATOM 1153 O O . PHE A 1 146 ? -12.450 -0.699 11.063 1.00 97.62 146 PHE A O 1
ATOM 1160 N N . VAL A 1 147 ? -10.424 -0.435 10.127 1.00 96.88 147 VAL A N 1
ATOM 1161 C CA . VAL A 1 147 ? -10.784 0.616 9.173 1.00 96.88 147 VAL A CA 1
ATOM 1162 C C . VAL A 1 147 ? -9.991 0.356 7.899 1.00 96.88 147 VAL A C 1
ATOM 1164 O O . VAL A 1 147 ? -8.768 0.512 7.886 1.00 96.88 147 VAL A O 1
ATOM 1167 N N . LEU A 1 148 ? -10.667 -0.050 6.824 1.00 95.81 148 LEU A N 1
ATOM 1168 C CA . LEU A 1 148 ? -10.050 -0.239 5.510 1.00 95.81 148 LEU A CA 1
ATOM 1169 C C . LEU A 1 148 ? -10.597 0.800 4.533 1.00 95.81 148 LEU A C 1
ATOM 1171 O O . LEU A 1 148 ? -11.789 0.829 4.249 1.00 95.81 148 LEU A O 1
ATOM 1175 N N . VAL A 1 149 ? -9.720 1.652 4.000 1.00 95.12 149 VAL A N 1
ATOM 1176 C CA . VAL A 1 149 ? -10.106 2.774 3.136 1.00 95.12 149 VAL A CA 1
ATOM 1177 C C . VAL A 1 149 ? -9.350 2.717 1.820 1.00 95.12 149 VAL A C 1
ATOM 1179 O O . VAL A 1 149 ? -8.118 2.741 1.784 1.00 95.12 149 VAL A O 1
ATOM 1182 N N . GLY A 1 150 ? -10.096 2.701 0.721 1.00 95.50 150 GLY A N 1
ATOM 1183 C CA . GLY A 1 150 ? -9.568 2.868 -0.627 1.00 95.50 150 GLY A CA 1
ATOM 1184 C C . GLY A 1 150 ? -10.369 2.102 -1.676 1.00 95.50 150 GLY A C 1
ATOM 1185 O O . GLY A 1 150 ? -11.159 1.228 -1.336 1.00 95.50 150 GLY A O 1
ATOM 1186 N N . PRO A 1 151 ? -10.190 2.434 -2.964 1.00 96.56 151 PRO A N 1
ATOM 1187 C CA . PRO A 1 151 ? -10.926 1.771 -4.030 1.00 96.56 151 PRO A CA 1
ATOM 1188 C C . PRO A 1 151 ? -10.311 0.403 -4.381 1.00 96.56 151 PRO A C 1
ATOM 1190 O O . PRO A 1 151 ? -9.073 0.285 -4.388 1.00 96.56 151 PRO A O 1
ATOM 1193 N N . PRO A 1 152 ? -11.136 -0.588 -4.774 1.00 96.50 152 PRO A N 1
ATOM 1194 C CA . PRO A 1 152 ? -10.688 -1.760 -5.521 1.00 96.50 152 PRO A CA 1
ATOM 1195 C C . PRO A 1 152 ? -9.911 -1.356 -6.772 1.00 96.50 152 PRO A C 1
ATOM 1197 O O . PRO A 1 152 ? -10.375 -0.555 -7.582 1.00 96.50 152 PRO A O 1
ATOM 1200 N N . GLY A 1 153 ? -8.689 -1.870 -6.905 1.00 96.00 153 GLY A N 1
ATOM 1201 C CA . GLY A 1 153 ? -7.812 -1.596 -8.043 1.00 96.00 153 GLY A CA 1
ATOM 1202 C C . GLY A 1 153 ? -7.598 -2.789 -8.970 1.00 96.00 153 GLY A C 1
ATOM 1203 O O . GLY A 1 153 ? -7.075 -2.605 -10.066 1.00 96.00 153 GLY A O 1
ATOM 1204 N N . ASP A 1 154 ? -7.957 -3.994 -8.531 1.00 96.69 154 ASP A N 1
ATOM 1205 C CA . ASP A 1 154 ? -7.808 -5.248 -9.268 1.00 96.69 154 ASP A CA 1
ATOM 1206 C C . ASP A 1 154 ? -8.823 -6.305 -8.755 1.00 96.69 154 ASP A C 1
ATOM 1208 O O . ASP A 1 154 ? -9.576 -6.026 -7.813 1.00 96.69 154 ASP A O 1
ATOM 1212 N N . PRO A 1 155 ? -8.873 -7.521 -9.339 1.00 97.75 155 PRO A N 1
ATOM 1213 C CA . PRO A 1 155 ? -9.785 -8.572 -8.879 1.00 97.75 155 PRO A CA 1
ATOM 1214 C C . PRO A 1 155 ? -9.594 -9.007 -7.416 1.00 97.75 155 PRO A C 1
ATOM 1216 O O . PRO A 1 155 ? -10.556 -9.449 -6.798 1.00 97.75 155 PRO A O 1
ATOM 1219 N N . TYR A 1 156 ? -8.392 -8.870 -6.844 1.00 97.19 156 TYR A N 1
ATOM 1220 C CA . TYR A 1 156 ? -8.131 -9.212 -5.440 1.00 97.19 156 TYR A CA 1
ATOM 1221 C C . TYR A 1 156 ? -8.727 -8.160 -4.504 1.00 97.19 156 TYR A C 1
ATOM 1223 O O . TYR A 1 156 ? -9.247 -8.502 -3.445 1.00 97.19 156 TYR A O 1
ATOM 1231 N N . GLY A 1 157 ? -8.707 -6.889 -4.911 1.00 97.25 157 GLY A N 1
ATOM 1232 C CA . GLY A 1 157 ? -9.425 -5.825 -4.215 1.00 97.25 157 GLY A CA 1
ATOM 1233 C C . GLY A 1 157 ? -10.939 -6.042 -4.212 1.00 97.25 157 GLY A C 1
ATOM 1234 O O . GLY A 1 157 ? -11.561 -5.902 -3.163 1.00 97.25 157 GLY A O 1
ATOM 1235 N N . ASN A 1 158 ? -11.519 -6.441 -5.349 1.00 97.56 158 ASN A N 1
ATOM 1236 C CA . ASN A 1 158 ? -12.948 -6.777 -5.422 1.00 97.56 158 ASN A CA 1
ATOM 1237 C C . ASN A 1 158 ? -13.285 -7.970 -4.516 1.00 97.56 158 ASN A C 1
ATOM 1239 O O . ASN A 1 158 ? -14.230 -7.907 -3.738 1.00 97.56 158 ASN A O 1
ATOM 1243 N N . TYR A 1 159 ? -12.460 -9.020 -4.553 1.00 97.19 159 TYR A N 1
ATOM 1244 C CA . TYR A 1 159 ? -12.619 -10.184 -3.684 1.00 97.19 159 TYR A CA 1
ATOM 1245 C C . TYR A 1 159 ? -12.551 -9.816 -2.193 1.00 97.19 159 TYR A C 1
ATOM 1247 O O . TYR A 1 159 ? -13.385 -10.251 -1.405 1.00 97.19 159 TYR A O 1
ATOM 1255 N N . ALA A 1 160 ? -11.597 -8.967 -1.798 1.00 97.31 160 ALA A N 1
ATOM 1256 C CA . ALA A 1 160 ? -11.506 -8.475 -0.426 1.00 97.31 160 ALA A CA 1
ATOM 1257 C C . ALA A 1 160 ? -12.775 -7.714 -0.008 1.00 97.31 160 ALA A C 1
ATOM 1259 O O . ALA A 1 160 ? -13.260 -7.902 1.104 1.00 97.31 160 ALA A O 1
ATOM 1260 N N . GLN A 1 161 ? -13.346 -6.901 -0.902 1.00 96.25 161 GLN A N 1
ATOM 1261 C CA . GLN A 1 161 ? -14.605 -6.205 -0.645 1.00 96.25 161 GLN A CA 1
ATOM 1262 C C . GLN A 1 161 ? -15.764 -7.179 -0.410 1.00 96.25 161 GLN A C 1
ATOM 1264 O O . GLN A 1 161 ? -16.486 -7.031 0.573 1.00 96.25 161 GLN A O 1
ATOM 1269 N N . GLU A 1 162 ? -15.915 -8.187 -1.270 1.00 96.31 162 GLU A N 1
ATOM 1270 C CA . GLU A 1 162 ? -16.961 -9.210 -1.143 1.00 96.31 162 GLU A CA 1
ATOM 1271 C C . GLU A 1 162 ? -16.864 -9.983 0.180 1.00 96.31 162 GLU A C 1
ATOM 1273 O O . GLU A 1 162 ? -17.889 -10.311 0.772 1.00 96.31 162 GLU A O 1
ATOM 1278 N N . LEU A 1 163 ? -15.646 -10.227 0.677 1.00 96.00 163 LEU A N 1
ATOM 1279 C CA . LEU A 1 163 ? -15.432 -10.853 1.984 1.00 96.00 163 LEU A CA 1
ATOM 1280 C C . LEU A 1 163 ? -15.781 -9.933 3.160 1.00 96.00 163 LEU A C 1
ATOM 1282 O O . LEU A 1 163 ? -16.247 -10.424 4.183 1.00 96.00 163 LEU A O 1
ATOM 1286 N N . LEU A 1 164 ? -15.529 -8.626 3.046 1.00 95.81 164 LEU A N 1
ATOM 1287 C CA . LEU A 1 164 ? -15.693 -7.672 4.149 1.00 95.81 164 LEU A CA 1
ATOM 1288 C C . LEU A 1 164 ? -17.145 -7.217 4.343 1.00 95.81 164 LEU A C 1
ATOM 1290 O O . LEU A 1 164 ? -17.566 -7.049 5.483 1.00 95.81 164 LEU A O 1
ATOM 1294 N N . VAL A 1 165 ? -17.917 -7.052 3.263 1.00 94.38 165 VAL A N 1
ATOM 1295 C CA . VAL A 1 165 ? -19.324 -6.602 3.318 1.00 94.38 165 VAL A CA 1
ATOM 1296 C C . VAL A 1 165 ? -20.184 -7.404 4.312 1.00 94.38 165 VAL A C 1
ATOM 1298 O O . VAL A 1 165 ? -20.778 -6.783 5.191 1.00 94.38 165 VAL A O 1
ATOM 1301 N N . PRO A 1 166 ? -20.239 -8.751 4.266 1.00 95.88 166 PRO A N 1
ATOM 1302 C CA . PRO A 1 166 ? -21.051 -9.513 5.219 1.00 95.88 166 PRO A CA 1
ATOM 1303 C C . PRO A 1 166 ? -20.516 -9.434 6.660 1.00 95.88 166 PRO A C 1
ATOM 1305 O O . PRO A 1 166 ? -21.275 -9.583 7.614 1.00 95.88 166 PRO A O 1
ATOM 1308 N N . LEU A 1 167 ? -19.219 -9.166 6.847 1.00 95.50 167 LEU A N 1
ATOM 1309 C CA . LEU A 1 167 ? -18.625 -9.038 8.181 1.00 95.50 167 LEU A CA 1
ATOM 1310 C C . LEU A 1 167 ? -19.024 -7.738 8.879 1.00 95.50 167 LEU A C 1
ATOM 1312 O O . LEU A 1 167 ? -18.991 -7.690 10.106 1.00 95.50 167 LEU A O 1
ATOM 1316 N N . MET A 1 168 ? -19.411 -6.702 8.130 1.00 94.25 168 MET A N 1
ATOM 1317 C CA . MET A 1 168 ? -19.939 -5.467 8.719 1.00 94.25 168 MET A CA 1
ATOM 1318 C C . MET A 1 168 ? -21.262 -5.725 9.455 1.00 94.25 168 MET A C 1
ATOM 1320 O O . MET A 1 168 ? -21.522 -5.110 10.487 1.00 94.25 168 MET A O 1
ATOM 1324 N N . GLU A 1 169 ? -22.068 -6.670 8.960 1.00 94.12 169 GLU A N 1
ATOM 1325 C CA . GLU A 1 169 ? -23.293 -7.121 9.626 1.00 94.12 169 GLU A CA 1
ATOM 1326 C C . GLU A 1 169 ? -22.994 -8.080 10.790 1.00 94.12 169 GLU A C 1
ATOM 1328 O O . GLU A 1 169 ? -23.637 -7.992 11.835 1.00 94.12 169 GLU A O 1
ATOM 1333 N N . GLU A 1 170 ? -21.999 -8.970 10.646 1.00 95.75 170 GLU A N 1
ATOM 1334 C CA . GLU A 1 170 ? -21.578 -9.893 11.719 1.00 95.75 170 GLU A CA 1
ATOM 1335 C C . GLU A 1 170 ? -20.946 -9.149 12.914 1.00 95.75 170 GLU A C 1
ATOM 1337 O O . GLU A 1 170 ? -21.145 -9.539 14.068 1.00 95.75 170 GLU A O 1
ATOM 1342 N N . PHE A 1 171 ? -20.199 -8.069 12.659 1.00 96.06 171 PHE A N 1
ATOM 1343 C CA . PHE A 1 171 ? -19.460 -7.298 13.666 1.00 96.06 171 PHE A CA 1
ATOM 1344 C C . PHE A 1 171 ? -19.833 -5.805 13.636 1.00 96.06 171 PHE A C 1
ATOM 1346 O O . PHE A 1 171 ? -18.988 -4.960 13.311 1.00 96.06 171 PHE A O 1
ATOM 1353 N N . PRO A 1 172 ? -21.073 -5.448 14.015 1.00 95.38 172 PRO A N 1
ATOM 1354 C CA . PRO A 1 172 ? -21.548 -4.073 13.933 1.00 95.38 172 PRO A CA 1
ATOM 1355 C C . PRO A 1 172 ? -20.689 -3.133 14.789 1.00 95.38 172 PRO A C 1
ATOM 1357 O O . PRO A 1 172 ? -20.379 -3.418 15.950 1.00 95.38 172 PRO A O 1
ATOM 1360 N N . GLY A 1 173 ? -20.296 -1.999 14.206 1.00 95.38 173 GLY A N 1
ATOM 1361 C CA . GLY A 1 173 ? -19.478 -0.981 14.870 1.00 95.38 173 GLY A CA 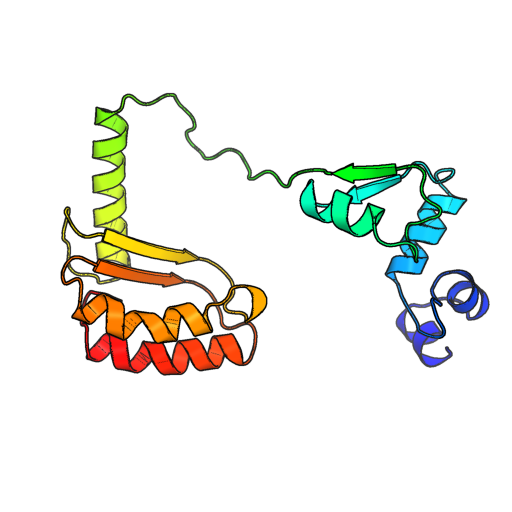1
ATOM 1362 C C . GLY A 1 173 ? -18.012 -1.378 15.092 1.00 95.38 173 GLY A C 1
ATOM 1363 O O . GLY A 1 173 ? -17.350 -0.792 15.955 1.00 95.38 173 GLY A O 1
ATOM 1364 N N . ARG A 1 174 ? -17.492 -2.380 14.366 1.00 96.44 174 ARG A N 1
ATOM 1365 C CA . ARG A 1 174 ? -16.100 -2.851 14.506 1.00 96.44 174 ARG A CA 1
ATOM 1366 C C . ARG A 1 174 ? -15.308 -2.961 13.198 1.00 96.44 174 ARG A C 1
ATOM 1368 O O . ARG A 1 174 ? -14.117 -3.271 13.278 1.00 96.44 174 ARG A O 1
ATOM 1375 N N . LEU A 1 175 ? -15.922 -2.718 12.044 1.00 93.56 175 LEU A N 1
ATOM 1376 C CA . LEU A 1 175 ? -15.310 -2.788 10.714 1.00 93.56 175 LEU A CA 1
ATOM 1377 C C . LEU A 1 175 ? -15.851 -1.669 9.820 1.00 93.56 175 LEU A C 1
ATOM 1379 O O . LEU A 1 175 ? -17.076 -1.430 9.905 1.00 93.56 175 LEU A O 1
#

Organism: NCBI:txid73915

Sequence (175 aa):
LKRLSLIFNLEHASLRKYCMFEGRFNMLQGGIASVVETQKGHGVCTVSGIYAAELNRERTMFKGLPEVLPLDNAIDSAPDDTPKTVPALQAFRFRCKTALQEQCQLHIDPNAKILIFVGRWVKQKGVDHIALLVPSILRRYPEVQFVLVGPPGDPYGNYAQELLVPLMEEFPGRL

Radius of gyration: 24.28 Å; chains: 1; bounding box: 51×35×66 Å